Protein AF-A0A4U8SWG9-F1 (afdb_monomer)

Solvent-accessible surface area (backbone atoms only — not comparable to full-atom values): 4522 Å² total; per-residue (Å²): 134,87,88,82,77,81,91,66,54,73,64,54,99,40,82,52,94,93,49,66,64,86,84,79,88,56,94,87,61,49,66,41,77,44,43,56,94,78,32,84,93,41,55,27,35,66,48,72,56,68,43,95,90,50,62,64,96,59,93,56,88,85,78,116

Mean predicted aligned error: 5.75 Å

Organism: NCBI:txid471858

Radius of gy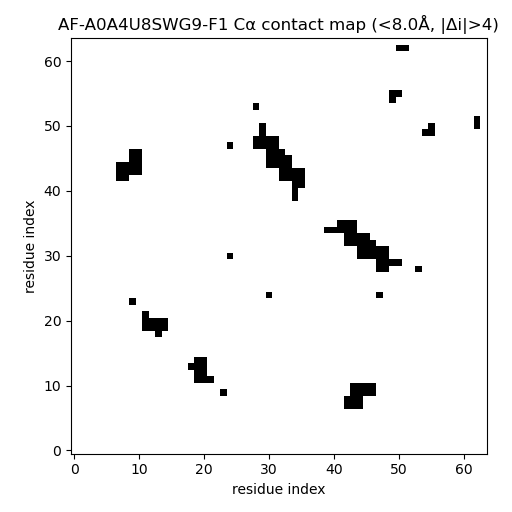ration: 14.68 Å; Cα contacts (8 Å, |Δi|>4): 66; chains: 1; bounding box: 41×29×29 Å

Secondary structure (DSSP, 8-state):
-----PPPEE--S-EETTEE---PPPTT-EEEEEEGGG-TTSEEEEEEE--SSS--SS--TT--

Foldseek 3Di:
DDDDDDDAAEDFPDDDDPDGDDDDDDVPWAFDWDAVVNDPVRIHTDGTDAAPVRHDPDPDVVRD

Structure (mmCIF, N/CA/C/O backbone):
data_AF-A0A4U8SWG9-F1
#
_entry.id   AF-A0A4U8SWG9-F1
#
loop_
_atom_site.group_PDB
_atom_site.id
_atom_site.type_symbol
_atom_site.label_atom_id
_atom_site.label_alt_id
_atom_site.label_comp_id
_atom_site.label_asym_id
_atom_site.label_entity_id
_atom_site.label_seq_id
_atom_site.pdbx_PDB_ins_code
_atom_site.Cartn_x
_atom_site.Cartn_y
_atom_site.Cartn_z
_atom_site.occupancy
_atom_site.B_iso_or_equiv
_atom_site.auth_seq_id
_atom_site.auth_comp_id
_atom_site.auth_asym_id
_atom_site.auth_atom_id
_atom_site.pdbx_PDB_model_num
ATOM 1 N N . MET A 1 1 ? -21.180 -9.848 -20.535 1.00 44.47 1 MET A N 1
ATOM 2 C CA . MET A 1 1 ? -20.815 -9.873 -19.104 1.00 44.47 1 MET A CA 1
ATOM 3 C C . MET A 1 1 ? -20.604 -8.437 -18.667 1.00 44.47 1 MET A C 1
ATOM 5 O O . MET A 1 1 ? -19.852 -7.740 -19.333 1.00 44.47 1 MET A O 1
ATOM 9 N N . HIS A 1 2 ? -21.308 -7.964 -17.641 1.00 54.47 2 HIS A N 1
ATOM 10 C CA . HIS A 1 2 ? -21.035 -6.642 -17.082 1.00 54.47 2 HIS A CA 1
ATOM 11 C C . HIS A 1 2 ? -19.916 -6.779 -16.057 1.00 54.47 2 HIS A C 1
ATOM 13 O O . HIS A 1 2 ? -20.118 -7.370 -15.001 1.00 54.47 2 HIS A O 1
ATOM 19 N N . THR A 1 3 ? -18.741 -6.247 -16.374 1.00 65.62 3 THR A N 1
ATOM 20 C CA . THR A 1 3 ? -17.651 -6.125 -15.408 1.00 65.62 3 THR A CA 1
ATOM 21 C C . THR A 1 3 ? -17.989 -4.970 -14.474 1.00 65.62 3 THR A C 1
ATOM 23 O O . THR A 1 3 ? -17.882 -3.811 -14.861 1.00 65.62 3 THR A O 1
ATOM 26 N N . HIS A 1 4 ? -18.465 -5.279 -13.270 1.00 69.31 4 HIS A N 1
ATOM 27 C CA . HIS A 1 4 ? -18.581 -4.301 -12.192 1.00 69.31 4 HIS A CA 1
ATOM 28 C C . HIS A 1 4 ? -17.364 -4.445 -11.284 1.00 69.31 4 HIS A C 1
ATOM 30 O O . HIS A 1 4 ? -17.158 -5.493 -10.680 1.00 69.31 4 HIS A O 1
ATOM 36 N N . THR A 1 5 ? -16.562 -3.390 -11.197 1.00 75.69 5 THR A N 1
ATOM 37 C CA . THR A 1 5 ? -15.461 -3.279 -10.237 1.00 75.69 5 THR A CA 1
ATOM 38 C C . THR A 1 5 ? -15.841 -2.251 -9.181 1.00 75.69 5 THR A C 1
ATOM 40 O O . THR A 1 5 ? -16.285 -1.155 -9.525 1.00 75.69 5 THR A O 1
ATOM 43 N N . ALA A 1 6 ? -15.666 -2.581 -7.904 1.00 84.00 6 ALA A N 1
ATOM 44 C CA . ALA A 1 6 ? -15.789 -1.602 -6.830 1.00 84.00 6 ALA A CA 1
ATOM 45 C C . ALA A 1 6 ? -14.566 -0.668 -6.810 1.00 84.00 6 ALA A C 1
ATOM 47 O O . ALA A 1 6 ? -13.474 -1.052 -7.232 1.00 84.00 6 ALA A O 1
ATOM 48 N N . PHE A 1 7 ? -14.733 0.549 -6.288 1.00 92.31 7 PHE A N 1
ATOM 49 C CA . PHE A 1 7 ? -13.593 1.401 -5.954 1.00 92.31 7 PHE A CA 1
ATOM 50 C C . PHE A 1 7 ? -12.925 0.890 -4.676 1.00 92.31 7 PHE A C 1
ATOM 52 O O . PHE A 1 7 ? -13.597 0.673 -3.668 1.00 92.31 7 PHE A O 1
ATOM 59 N N . LEU A 1 8 ? -11.602 0.732 -4.712 1.00 94.88 8 LEU A N 1
ATOM 60 C CA . LEU A 1 8 ? -10.802 0.339 -3.554 1.00 94.88 8 LEU A CA 1
ATOM 61 C C . LEU A 1 8 ? -10.064 1.548 -2.977 1.00 94.88 8 LEU A C 1
ATOM 63 O O . LEU A 1 8 ? -9.636 2.449 -3.699 1.00 94.88 8 LEU A O 1
ATOM 67 N N . ARG A 1 9 ? -9.888 1.542 -1.653 1.00 95.94 9 ARG A N 1
ATOM 68 C CA . ARG A 1 9 ? -9.015 2.496 -0.958 1.00 95.94 9 ARG A CA 1
ATOM 69 C C . ARG A 1 9 ? -7.545 2.129 -1.185 1.00 95.94 9 ARG A C 1
ATOM 71 O O . ARG A 1 9 ? -7.223 0.952 -1.326 1.00 95.94 9 ARG A O 1
ATOM 78 N N . VAL A 1 10 ? -6.670 3.13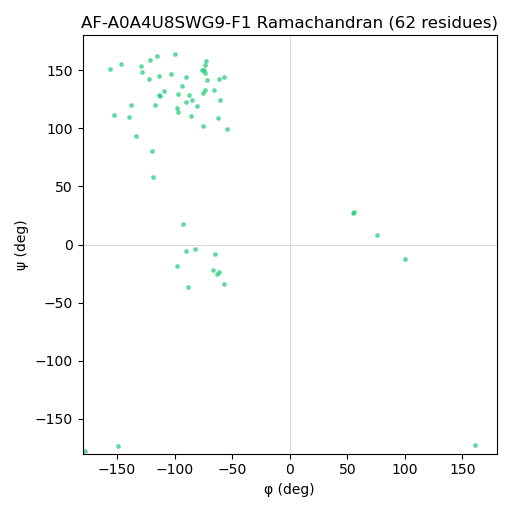4 -1.171 1.00 97.25 10 VAL A N 1
ATOM 79 C CA . VAL A 1 10 ? -5.210 2.984 -1.283 1.00 97.25 10 VAL A CA 1
ATOM 80 C C . VAL A 1 10 ? -4.573 3.396 0.038 1.00 97.25 10 VAL A C 1
ATOM 82 O O . VAL A 1 10 ? -4.865 4.477 0.552 1.00 97.25 10 VAL A O 1
ATOM 85 N N . ALA A 1 11 ? -3.727 2.535 0.597 1.00 97.00 11 ALA A N 1
ATOM 86 C CA . ALA A 1 11 ? -2.909 2.869 1.749 1.00 97.00 11 ALA A CA 1
ATOM 87 C C . ALA A 1 11 ? -1.764 3.797 1.323 1.00 97.00 11 ALA A C 1
ATOM 89 O O . ALA A 1 11 ? -1.063 3.530 0.349 1.00 97.00 11 ALA A O 1
ATOM 90 N N . TYR A 1 12 ? -1.560 4.874 2.078 1.00 96.62 12 TYR A N 1
ATOM 91 C CA . TYR A 1 12 ? -0.439 5.790 1.887 1.00 96.62 12 TYR A CA 1
ATOM 92 C C . TYR A 1 12 ? 0.501 5.722 3.092 1.00 96.62 12 TYR A C 1
ATOM 94 O O . TYR A 1 12 ? 0.011 5.607 4.217 1.00 96.62 12 TYR A O 1
ATOM 102 N N . PRO A 1 13 ? 1.827 5.864 2.900 1.00 95.81 13 PRO A N 1
ATOM 103 C CA . PRO A 1 13 ? 2.781 5.881 4.011 1.00 95.81 13 PRO A CA 1
ATOM 104 C C . PRO A 1 13 ? 2.495 6.977 5.048 1.00 95.81 13 PRO A C 1
ATOM 106 O O . PRO A 1 13 ? 2.725 6.782 6.236 1.00 95.81 13 PRO A O 1
ATOM 109 N N . ILE A 1 14 ? 1.983 8.130 4.598 1.00 97.06 14 ILE A N 1
ATOM 110 C CA . ILE A 1 14 ? 1.524 9.231 5.453 1.00 97.06 14 ILE A CA 1
ATOM 111 C C . ILE A 1 14 ? 0.215 9.767 4.872 1.00 97.06 14 ILE A C 1
ATOM 113 O O . ILE A 1 14 ? 0.199 10.247 3.737 1.00 97.06 14 ILE A O 1
ATOM 117 N N . ALA A 1 15 ? -0.855 9.706 5.664 1.00 96.38 15 ALA A N 1
ATOM 118 C CA . ALA A 1 15 ? -2.173 10.243 5.338 1.00 96.38 15 ALA A CA 1
ATOM 119 C C . ALA A 1 15 ? -2.714 11.038 6.536 1.00 96.38 15 ALA A C 1
ATOM 121 O O . ALA A 1 15 ? -3.315 10.472 7.449 1.00 96.38 15 ALA A O 1
ATOM 122 N N . SER A 1 16 ? -2.478 12.349 6.537 1.00 96.44 16 SER A N 1
ATOM 123 C CA . SER A 1 16 ? -2.894 13.263 7.604 1.00 96.44 16 SER A CA 1
ATOM 124 C C . SER A 1 16 ? -3.915 14.277 7.097 1.00 96.44 16 SER A C 1
ATOM 126 O O . SER A 1 16 ? -4.047 14.529 5.898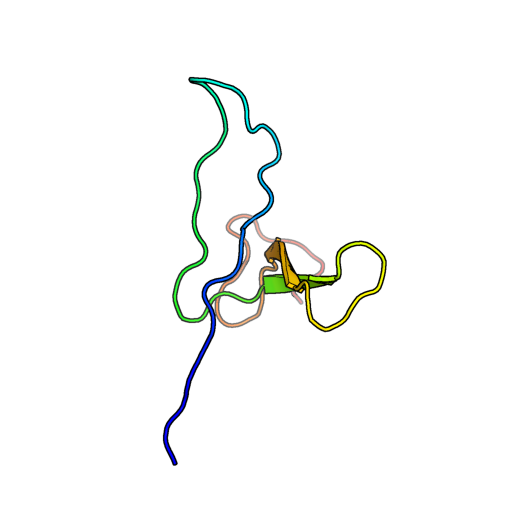 1.00 96.44 16 SER A O 1
ATOM 128 N N . ASN A 1 17 ? -4.625 14.912 8.029 1.00 94.50 17 ASN A N 1
ATOM 129 C CA . ASN A 1 17 ? -5.505 16.031 7.715 1.00 94.50 17 ASN A CA 1
ATOM 130 C C . ASN A 1 17 ? -4.655 17.185 7.142 1.00 94.50 17 ASN A C 1
ATOM 132 O O . ASN A 1 17 ? -3.860 17.778 7.868 1.00 94.50 17 ASN A O 1
ATOM 136 N N . SER A 1 18 ? -4.783 17.455 5.839 1.00 94.12 18 SER A N 1
ATOM 137 C CA . SER A 1 18 ? -4.063 18.502 5.083 1.00 94.12 18 SER A CA 1
ATOM 138 C C . SER A 1 18 ? -2.591 18.247 4.710 1.00 94.12 18 SER A C 1
ATOM 140 O O . SER A 1 18 ? -1.940 19.161 4.207 1.00 94.12 18 SER A O 1
ATOM 142 N N . SER A 1 19 ? -2.040 17.045 4.911 1.00 96.00 19 SER A N 1
ATOM 143 C CA . SER A 1 19 ? -0.681 16.700 4.448 1.00 96.00 19 SER A CA 1
ATOM 144 C C . SER A 1 19 ? -0.515 15.192 4.267 1.00 96.00 19 SER A C 1
ATOM 146 O O . SER A 1 19 ? -1.153 14.405 4.966 1.00 96.00 19 SER A O 1
ATOM 148 N N . GLY A 1 20 ? 0.351 14.767 3.351 1.00 95.94 20 GLY A N 1
ATOM 149 C CA . GLY A 1 20 ? 0.634 13.352 3.134 1.00 95.94 20 GLY A CA 1
ATOM 150 C C . GLY A 1 20 ? 1.261 13.061 1.779 1.00 95.94 20 GLY A C 1
ATOM 151 O O . GLY A 1 20 ? 1.605 13.968 1.021 1.00 95.94 20 GLY A O 1
ATOM 152 N N . PHE A 1 21 ? 1.390 11.771 1.484 1.00 96.69 21 PHE A N 1
ATOM 153 C CA . PHE A 1 21 ? 1.792 11.286 0.168 1.00 96.69 21 PHE A CA 1
ATOM 154 C C . PHE A 1 21 ? 0.568 11.055 -0.715 1.00 96.69 21 PHE A C 1
ATOM 156 O O . PHE A 1 21 ? -0.474 10.608 -0.239 1.00 96.69 21 PHE A O 1
ATOM 163 N N . PHE A 1 22 ? 0.710 11.329 -2.012 1.00 94.25 22 PHE A N 1
ATOM 164 C CA . PHE A 1 22 ? -0.336 11.079 -2.996 1.00 94.25 22 PHE A CA 1
ATOM 165 C C . PHE A 1 22 ? 0.262 10.522 -4.290 1.00 94.25 22 PHE A C 1
ATOM 167 O O . PHE A 1 22 ? 0.947 11.223 -5.032 1.00 94.25 22 PHE A O 1
ATOM 174 N N . ALA A 1 23 ? -0.008 9.246 -4.542 1.00 93.12 23 ALA A N 1
ATOM 175 C CA . ALA A 1 23 ? 0.382 8.508 -5.737 1.00 93.12 23 ALA A CA 1
ATOM 176 C C . ALA A 1 23 ? -0.627 7.373 -5.97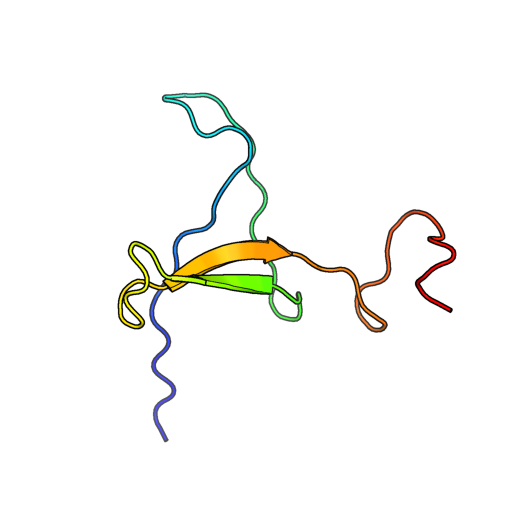0 1.00 93.12 23 ALA A C 1
ATOM 178 O O . ALA A 1 23 ? -0.704 6.433 -5.183 1.00 93.12 23 ALA A O 1
ATOM 179 N N . LEU A 1 24 ? -1.427 7.478 -7.030 1.00 95.44 24 LEU A N 1
ATOM 180 C CA . LEU A 1 24 ? -2.426 6.467 -7.380 1.00 95.44 24 LEU A CA 1
ATOM 181 C C . LEU A 1 24 ? -1.846 5.451 -8.375 1.00 95.44 24 LEU A C 1
ATOM 183 O O . LEU A 1 24 ? -1.240 5.892 -9.358 1.00 95.44 24 LEU A O 1
ATOM 187 N N . PRO A 1 25 ? -2.098 4.140 -8.191 1.00 95.69 25 PRO A N 1
ATOM 188 C CA . PRO A 1 25 ? -1.797 3.133 -9.203 1.00 95.69 25 PRO A CA 1
ATOM 189 C C . PRO A 1 25 ? -2.497 3.439 -10.530 1.00 95.69 25 PRO A C 1
ATOM 191 O O . PRO A 1 25 ? -3.622 3.952 -10.567 1.00 95.69 25 PRO A O 1
ATOM 194 N N . ARG A 1 26 ? -1.819 3.13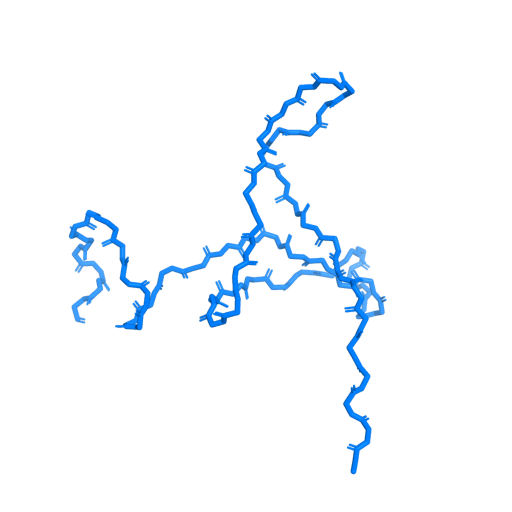6 -11.631 1.00 94.50 26 ARG A N 1
ATOM 195 C CA . ARG A 1 26 ? -2.315 3.287 -12.997 1.00 94.50 26 ARG A CA 1
ATOM 196 C C . ARG A 1 26 ? -2.798 1.948 -13.542 1.00 94.50 26 ARG A C 1
ATOM 198 O O . ARG A 1 26 ? -2.522 0.881 -13.004 1.00 94.50 26 ARG A O 1
ATOM 205 N N . VAL A 1 27 ? -3.562 2.011 -14.629 1.00 93.50 27 VAL A N 1
ATOM 206 C CA . VAL A 1 27 ? -3.980 0.804 -15.350 1.00 93.50 27 VAL A CA 1
ATOM 207 C C . VAL A 1 27 ? -2.729 0.078 -15.850 1.00 93.50 27 VAL A C 1
ATOM 209 O O . VAL A 1 27 ? -1.933 0.678 -16.566 1.00 93.50 27 VAL A O 1
ATOM 212 N N . GLY A 1 28 ? -2.588 -1.198 -15.486 1.00 93.25 28 GLY A N 1
ATOM 213 C CA . GLY A 1 28 ? -1.423 -2.025 -15.816 1.00 93.25 28 GLY A CA 1
ATOM 214 C C . GLY A 1 28 ? -0.406 -2.167 -14.681 1.00 93.25 28 GLY A C 1
ATOM 215 O O . GLY A 1 28 ? 0.449 -3.045 -14.769 1.00 93.25 28 GLY A O 1
ATOM 216 N N . ASP A 1 29 ? -0.511 -1.370 -13.615 1.00 95.81 29 ASP A N 1
ATOM 217 C CA . ASP A 1 29 ? 0.343 -1.526 -12.436 1.00 95.81 29 ASP A CA 1
ATOM 218 C C . ASP A 1 29 ? -0.044 -2.782 -11.647 1.00 95.81 29 ASP A C 1
ATOM 220 O O . ASP A 1 29 ? -1.226 -3.100 -11.478 1.00 95.81 29 ASP A O 1
ATOM 224 N N . GLU A 1 30 ? 0.961 -3.475 -11.116 1.00 96.81 30 GLU A N 1
ATOM 225 C CA . GLU A 1 30 ? 0.755 -4.590 -10.201 1.00 96.81 30 GLU A CA 1
ATOM 226 C C . GLU A 1 30 ? 0.659 -4.079 -8.762 1.00 96.81 30 GLU A C 1
ATOM 228 O O . GLU A 1 30 ? 1.506 -3.316 -8.286 1.00 96.81 30 GLU A O 1
ATOM 233 N N . VAL A 1 31 ? -0.401 -4.494 -8.067 1.00 97.12 31 VAL A N 1
ATOM 234 C CA . VAL A 1 31 ? -0.721 -4.037 -6.713 1.00 97.12 31 VAL A CA 1
ATOM 235 C C . VAL A 1 31 ? -0.944 -5.206 -5.770 1.00 97.12 31 VAL A C 1
ATOM 237 O O . VAL A 1 31 ? -1.464 -6.254 -6.153 1.00 97.12 31 VAL A O 1
ATOM 240 N N . ILE A 1 32 ? -0.600 -4.993 -4.504 1.00 97.62 32 ILE A N 1
ATOM 241 C CA . ILE A 1 32 ? -0.903 -5.920 -3.419 1.00 97.62 32 ILE A CA 1
ATOM 242 C C . ILE A 1 32 ? -2.263 -5.534 -2.841 1.00 97.62 32 ILE A C 1
ATOM 244 O O . ILE A 1 32 ? -2.460 -4.403 -2.388 1.00 97.62 32 ILE A O 1
ATOM 248 N N . ILE A 1 33 ? -3.199 -6.484 -2.844 1.00 97.31 33 ILE A N 1
ATOM 249 C CA . ILE A 1 33 ? -4.492 -6.343 -2.175 1.00 97.31 33 ILE A CA 1
ATOM 250 C C . ILE A 1 33 ? -4.416 -7.004 -0.806 1.00 97.31 33 ILE A C 1
ATOM 252 O O . ILE A 1 33 ? -4.002 -8.154 -0.667 1.00 97.31 33 ILE A O 1
ATOM 256 N N . SER A 1 34 ? -4.836 -6.269 0.212 1.00 97.56 34 SER A N 1
ATOM 257 C CA . SER A 1 34 ? -4.996 -6.772 1.570 1.00 97.56 34 SER A CA 1
ATOM 258 C C . SER A 1 34 ? -6.439 -6.584 2.024 1.00 97.56 34 SER A C 1
ATOM 260 O O . SER A 1 34 ? -7.182 -5.773 1.471 1.00 97.56 34 SER A O 1
ATOM 262 N N . PHE A 1 35 ? -6.837 -7.356 3.027 1.00 97.25 35 PHE A N 1
ATOM 263 C CA . PHE A 1 35 ? -8.211 -7.426 3.508 1.00 97.25 35 PHE A CA 1
ATOM 264 C C . PHE A 1 35 ? -8.258 -6.947 4.952 1.00 97.25 35 PHE A C 1
ATOM 266 O O . PHE A 1 35 ? -7.564 -7.495 5.812 1.00 97.25 35 PHE A O 1
ATOM 273 N N . LEU A 1 36 ? -9.029 -5.891 5.215 1.00 96.94 36 LEU A N 1
ATOM 274 C CA . LEU A 1 36 ? -9.155 -5.352 6.567 1.00 96.94 36 LEU A CA 1
ATOM 275 C C . LEU A 1 36 ? -9.845 -6.386 7.464 1.00 96.94 36 LEU A C 1
ATOM 277 O O . LEU A 1 36 ? -10.856 -6.956 7.068 1.00 96.94 36 LEU A O 1
ATOM 281 N N . ASP A 1 37 ? -9.299 -6.628 8.655 1.00 96.94 37 ASP A N 1
ATOM 282 C CA . ASP A 1 37 ? -9.811 -7.619 9.614 1.00 96.94 37 ASP A CA 1
ATOM 283 C C . ASP A 1 37 ? -9.950 -9.045 9.039 1.00 96.94 37 ASP A C 1
ATOM 285 O O . ASP A 1 37 ? -10.781 -9.825 9.500 1.00 96.94 37 ASP A O 1
ATOM 289 N N . ASN A 1 38 ? -9.140 -9.395 8.027 1.00 95.88 38 ASN A N 1
ATOM 290 C CA . ASN A 1 38 ? -9.243 -10.647 7.263 1.00 95.88 38 ASN A CA 1
ATOM 291 C C . ASN A 1 38 ? -10.629 -10.875 6.621 1.00 95.88 38 ASN A C 1
ATOM 293 O O . ASN A 1 38 ? -11.034 -12.015 6.393 1.00 95.88 38 ASN A O 1
ATOM 297 N N . ASP A 1 39 ? -11.347 -9.796 6.311 1.00 96.56 39 ASP A N 1
ATOM 298 C CA . ASP A 1 39 ? -12.653 -9.821 5.659 1.00 96.56 39 ASP A CA 1
ATOM 299 C C . ASP A 1 39 ? -12.505 -9.605 4.144 1.00 96.56 39 ASP A C 1
ATOM 301 O O . ASP A 1 39 ? -12.099 -8.528 3.693 1.00 96.56 39 ASP A O 1
ATOM 305 N N . ILE A 1 40 ? -12.841 -10.630 3.350 1.00 94.75 40 ILE A N 1
ATOM 306 C CA . ILE A 1 40 ? -12.704 -10.599 1.885 1.00 94.75 40 ILE A CA 1
ATOM 307 C C . 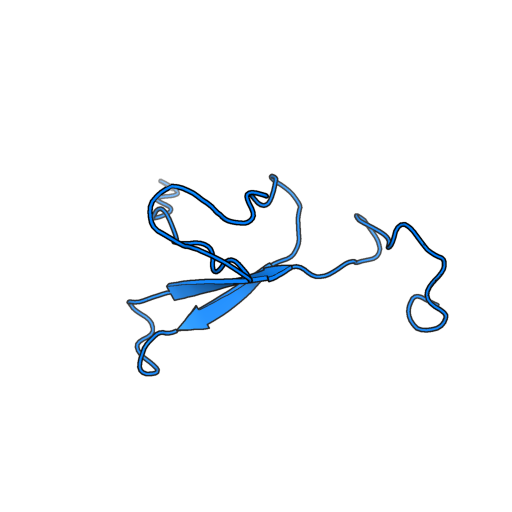ILE A 1 40 ? -13.557 -9.501 1.230 1.00 94.75 40 ILE A C 1
ATOM 309 O O . ILE A 1 40 ? -13.204 -9.005 0.159 1.00 94.75 40 ILE A O 1
ATOM 313 N N . ASP A 1 41 ? -14.620 -9.059 1.906 1.00 94.62 41 ASP A N 1
ATOM 314 C CA . ASP A 1 41 ? -15.510 -8.000 1.432 1.00 94.62 41 ASP A CA 1
ATOM 315 C C . ASP A 1 41 ? -14.955 -6.590 1.712 1.00 94.62 41 ASP A C 1
ATOM 317 O O . ASP A 1 41 ? -15.529 -5.588 1.276 1.00 94.62 41 ASP A O 1
ATOM 321 N N . LYS A 1 42 ? -13.810 -6.482 2.405 1.00 95.38 42 LYS A N 1
ATOM 322 C CA . LYS A 1 42 ? -13.138 -5.211 2.730 1.00 95.38 42 LYS A CA 1
ATOM 323 C C . LYS A 1 42 ? -11.725 -5.111 2.133 1.00 95.38 42 LYS A C 1
ATOM 325 O O . LYS A 1 42 ? -10.759 -4.905 2.880 1.00 95.38 42 LYS A O 1
ATOM 330 N N . PRO A 1 43 ? -11.569 -5.214 0.798 1.00 97.06 43 PRO A N 1
ATOM 331 C CA . PRO A 1 43 ? -10.266 -5.099 0.164 1.00 97.06 43 PRO A CA 1
ATOM 332 C C . PRO A 1 43 ? -9.756 -3.651 0.153 1.00 97.06 43 PRO A C 1
ATOM 334 O O . PRO A 1 43 ? -10.514 -2.685 0.011 1.00 97.06 43 PRO A O 1
ATOM 337 N N . PHE A 1 44 ? -8.439 -3.502 0.236 1.00 96.94 44 PHE A N 1
ATOM 338 C CA . PHE A 1 44 ? -7.730 -2.251 -0.014 1.00 96.94 44 PHE A CA 1
ATOM 339 C C . PHE A 1 44 ? -6.359 -2.528 -0.638 1.00 96.94 44 PHE A C 1
ATOM 341 O O . PHE A 1 44 ? -5.791 -3.607 -0.473 1.00 96.94 44 PHE A O 1
ATOM 348 N N . ILE A 1 45 ? -5.825 -1.548 -1.364 1.00 97.62 45 ILE A N 1
ATOM 349 C CA . ILE A 1 45 ? -4.478 -1.617 -1.934 1.00 97.62 45 ILE A CA 1
ATOM 350 C C . ILE A 1 45 ? -3.478 -1.270 -0.830 1.00 97.62 45 ILE A C 1
ATOM 352 O O . ILE A 1 45 ? -3.526 -0.164 -0.289 1.00 97.62 45 ILE A O 1
ATOM 356 N N . SER A 1 46 ? -2.586 -2.200 -0.493 1.00 97.19 46 SER A N 1
ATOM 357 C CA . SER A 1 46 ? -1.569 -2.022 0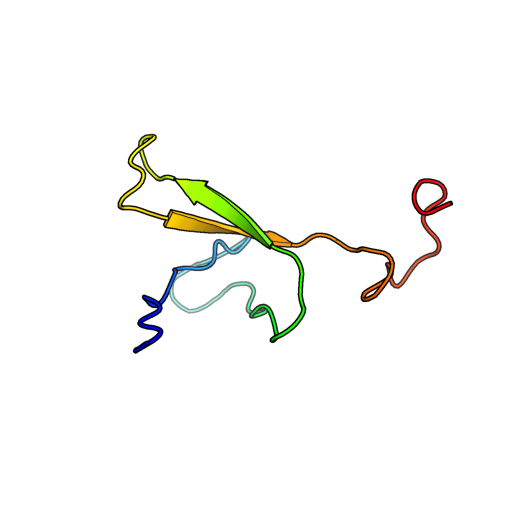.553 1.00 97.19 46 SER A CA 1
ATOM 358 C C . SER A 1 46 ? -0.194 -1.628 0.008 1.00 97.19 46 SER A C 1
ATOM 360 O O . SER A 1 46 ? 0.615 -1.075 0.751 1.00 97.19 46 SER A O 1
ATOM 362 N N . GLY A 1 47 ? 0.059 -1.854 -1.282 1.00 96.31 47 GLY A N 1
ATOM 363 C CA . GLY A 1 47 ? 1.295 -1.461 -1.952 1.00 96.31 47 GLY A CA 1
ATOM 364 C C . GLY A 1 47 ? 1.292 -1.793 -3.443 1.00 96.31 47 GLY A C 1
ATOM 365 O O . GLY A 1 47 ? 0.311 -2.324 -3.966 1.00 96.31 47 GLY A O 1
ATOM 366 N N . SER A 1 48 ? 2.412 -1.501 -4.102 1.00 95.56 48 SER A N 1
ATOM 367 C CA . SER A 1 48 ? 2.648 -1.778 -5.523 1.00 95.56 48 SER A CA 1
ATOM 368 C C . SER A 1 48 ? 3.974 -2.504 -5.715 1.00 95.56 48 SER A C 1
ATOM 370 O O . SER A 1 48 ? 4.887 -2.351 -4.901 1.00 95.56 48 SER A O 1
ATOM 372 N N . LEU A 1 49 ? 4.078 -3.272 -6.796 1.00 94.19 49 LEU A N 1
ATOM 373 C CA . LEU A 1 49 ? 5.268 -4.038 -7.151 1.00 94.19 49 LEU A CA 1
ATOM 374 C C . LEU A 1 49 ? 5.764 -3.637 -8.541 1.00 94.19 49 LEU A C 1
ATOM 376 O O . LEU A 1 49 ? 4.971 -3.394 -9.450 1.00 94.19 49 LEU A O 1
ATOM 380 N N . TYR A 1 50 ? 7.087 -3.591 -8.696 1.00 93.19 50 TYR A N 1
ATOM 381 C CA . TYR A 1 50 ? 7.701 -3.596 -10.019 1.00 93.19 50 TYR A CA 1
ATOM 382 C C . TYR A 1 50 ? 7.659 -5.011 -10.595 1.00 93.19 50 TYR A C 1
ATOM 384 O O . TYR A 1 50 ? 7.702 -5.996 -9.857 1.00 93.19 50 TYR A O 1
ATOM 392 N N . ASN A 1 51 ? 7.592 -5.102 -11.917 1.00 90.75 51 ASN A N 1
ATOM 393 C CA . ASN A 1 51 ? 7.607 -6.359 -12.653 1.00 90.75 51 ASN A CA 1
ATOM 394 C C . ASN A 1 51 ? 8.256 -6.171 -14.033 1.00 90.75 51 ASN A C 1
ATOM 396 O O . ASN A 1 51 ? 8.772 -5.106 -14.359 1.00 90.75 51 ASN A O 1
ATOM 400 N N . THR A 1 52 ? 8.226 -7.205 -14.871 1.00 89.31 52 THR A N 1
ATOM 401 C CA . THR A 1 52 ? 8.855 -7.17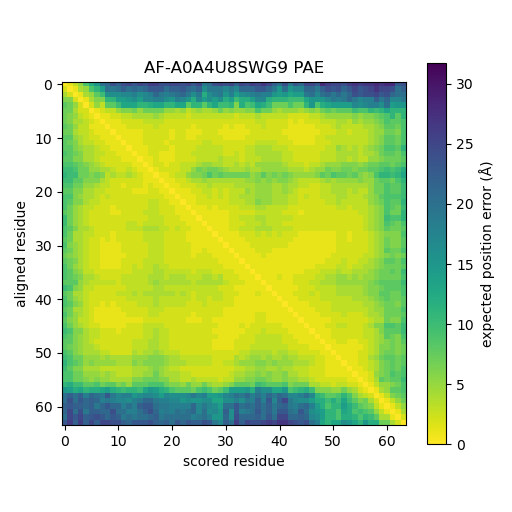6 -16.203 1.00 89.31 52 THR A CA 1
ATOM 402 C C . THR A 1 52 ? 8.253 -6.140 -17.156 1.00 89.31 52 THR A C 1
ATOM 404 O O . THR A 1 52 ? 8.938 -5.684 -18.067 1.00 89.31 52 THR A O 1
ATOM 407 N N . THR A 1 53 ? 6.986 -5.758 -16.963 1.00 91.19 53 THR A N 1
ATOM 408 C CA . THR A 1 53 ? 6.309 -4.732 -17.777 1.00 91.19 53 THR A CA 1
ATOM 409 C C . THR A 1 53 ? 6.535 -3.331 -17.210 1.00 91.19 53 THR A C 1
ATOM 411 O O . THR A 1 53 ? 6.718 -2.385 -17.972 1.00 91.19 53 THR A O 1
ATOM 414 N N . ASN A 1 54 ? 6.574 -3.212 -15.881 1.00 92.06 54 ASN A N 1
ATOM 415 C CA . ASN A 1 54 ? 6.842 -1.982 -15.143 1.00 92.06 54 ASN A CA 1
ATOM 416 C C . ASN A 1 54 ? 8.100 -2.176 -14.283 1.00 92.06 54 ASN A C 1
ATOM 418 O O . ASN A 1 54 ? 7.975 -2.485 -13.095 1.00 92.06 54 ASN A O 1
ATOM 422 N N . PRO A 1 55 ? 9.305 -2.059 -14.862 1.00 89.75 55 PRO A N 1
ATOM 423 C CA . PRO A 1 55 ? 10.542 -2.318 -14.141 1.00 89.75 55 PRO A CA 1
ATOM 424 C C . PRO A 1 55 ? 10.864 -1.206 -13.145 1.00 89.75 55 PRO A C 1
ATOM 426 O O . PRO A 1 55 ? 10.427 -0.058 -13.274 1.00 89.75 55 PRO A O 1
ATOM 429 N N . SER A 1 56 ? 11.682 -1.558 -12.159 1.00 89.12 56 SER A N 1
ATOM 430 C CA . SER A 1 56 ? 12.224 -0.607 -11.200 1.00 89.12 56 SER A CA 1
ATOM 431 C C . SER A 1 56 ? 13.085 0.460 -11.897 1.00 89.12 56 SER A C 1
ATOM 433 O O . SER A 1 56 ? 13.816 0.187 -12.848 1.00 89.12 56 SER A O 1
ATOM 435 N N . LEU A 1 57 ? 13.007 1.712 -11.426 1.00 84.56 57 LEU A N 1
ATOM 436 C CA . LEU A 1 57 ? 1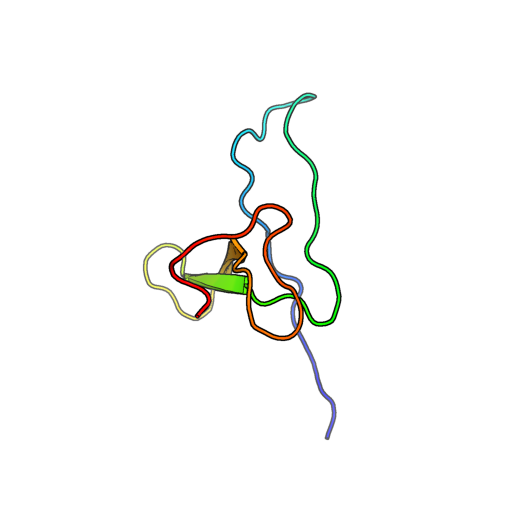3.802 2.822 -11.986 1.00 84.56 57 LEU A CA 1
ATOM 437 C C . LEU A 1 57 ? 15.312 2.671 -11.736 1.00 84.56 57 LEU A C 1
ATOM 439 O O . LEU A 1 57 ? 16.130 3.281 -12.422 1.00 84.56 57 LEU A O 1
ATOM 443 N N . ILE A 1 58 ? 15.677 1.889 -10.725 1.00 80.94 58 ILE A N 1
ATOM 444 C CA . ILE A 1 58 ? 17.051 1.555 -10.356 1.00 80.94 58 ILE A CA 1
ATOM 445 C C . ILE A 1 58 ? 17.211 0.069 -10.616 1.00 80.94 58 ILE A C 1
ATOM 447 O O . ILE A 1 58 ? 16.403 -0.691 -10.104 1.00 80.94 58 ILE A O 1
ATOM 451 N N . HIS A 1 59 ? 18.247 -0.333 -11.359 1.00 68.31 59 HIS A N 1
ATOM 452 C CA . HIS A 1 59 ? 18.539 -1.742 -11.636 1.00 68.31 59 HIS A CA 1
ATOM 453 C C . HIS A 1 59 ? 18.647 -2.531 -10.323 1.00 68.31 59 HIS A C 1
ATOM 455 O O . HIS A 1 59 ? 19.676 -2.504 -9.637 1.00 68.31 59 HIS A O 1
ATOM 461 N N . ASN A 1 60 ? 17.572 -3.230 -9.976 1.00 63.34 60 ASN A N 1
ATOM 462 C CA . ASN A 1 60 ? 17.523 -4.110 -8.830 1.00 63.34 60 ASN A CA 1
ATOM 463 C C . ASN A 1 60 ? 18.083 -5.484 -9.245 1.00 63.34 60 ASN A C 1
ATOM 465 O O . ASN A 1 60 ? 17.577 -6.080 -10.193 1.00 63.34 60 ASN A O 1
ATOM 469 N N . PRO A 1 61 ? 19.107 -6.027 -8.561 1.00 59.78 61 PRO A N 1
ATOM 470 C CA . PRO A 1 61 ? 19.707 -7.312 -8.930 1.00 59.78 61 PRO A CA 1
ATOM 471 C C . PRO A 1 61 ? 18.773 -8.524 -8.787 1.00 59.78 61 PRO A C 1
ATOM 473 O O . PRO A 1 61 ? 19.168 -9.621 -9.162 1.00 59.78 61 PRO A O 1
ATOM 476 N N . LEU A 1 62 ? 17.583 -8.352 -8.202 1.00 61.38 62 LEU A N 1
ATOM 477 C CA . LEU A 1 62 ? 16.582 -9.413 -8.044 1.00 61.38 62 LEU A CA 1
ATOM 478 C C . LEU A 1 62 ? 15.609 -9.500 -9.232 1.00 61.38 62 LEU A C 1
ATOM 480 O O . LEU A 1 62 ? 14.805 -10.425 -9.273 1.00 61.38 62 LEU A O 1
ATOM 484 N N . ASP A 1 63 ? 15.695 -8.567 -10.185 1.00 58.41 63 ASP A N 1
ATOM 485 C CA . ASP A 1 63 ? 14.812 -8.490 -11.355 1.00 58.41 63 ASP A CA 1
ATOM 486 C C . ASP A 1 63 ? 15.417 -9.244 -12.573 1.00 58.41 63 ASP A C 1
ATOM 488 O O . ASP A 1 63 ? 15.026 -8.987 -13.713 1.00 58.41 63 ASP A O 1
ATOM 492 N N . SER A 1 64 ? 16.399 -10.136 -12.341 1.00 57.00 64 SER A N 1
ATOM 493 C CA . SER A 1 64 ? 17.119 -10.926 -13.362 1.00 57.00 64 SER A CA 1
ATOM 494 C C . SER A 1 64 ? 16.339 -12.130 -13.882 1.00 57.00 64 SER A C 1
ATOM 496 O O . SER A 1 64 ? 15.929 -12.951 -13.027 1.00 57.00 64 SER A O 1
#

Sequence (64 aa):
MHTHTAFLRVAYPIASNSSGFFALPRVGDEVIISFLDNDIDKPFISGSLYNTTNPSLIHNPLDS

pLDDT: mean 88.82, std 13.23, range [44.47, 97.62]

Nearest PDB structures (foldseek):
  6j0m-assembly1_C  TM=9.091E-01  e=1.880E-03  Photorhabdus asymbiotica
  7aef-assembly1_q  TM=8.960E-01  e=4.661E-03  Algoriphagus machipongonensis
  4uhv-assembly2_A  TM=8.659E-01  e=6.041E-03  Pseudomonas aeruginosa PAO1
  6h3n-assembly1_B  TM=9.009E-01  e=1.403E-02  Pseudomonas aeruginosa PAO1
  6rbk-assembly1_C  TM=9.108E-01  e=3.711E-02  Serratia entomophila

InterPro domains:
  IPR006531 Gp5/Type VI secretion system Vgr protein, OB-fold domain [PF04717] (5-50)
  IPR037026 Vgr protein, OB-fold domain superfamily [G3DSA:2.40.50.230] (1-53)